Protein AF-A0A940TUL7-F1 (afdb_monomer_lite)

Foldseek 3Di:
DDDDDDPPPDPVVVVVVVVVVVVVVVVVVVVVVVVVVPPPPDPDDDDDPPPPPDPLVVVLVVVLVVLVVCVVVVVDDPVRSVVVNCVSVVD

Structure (mmCIF, N/CA/C/O backbone):
data_AF-A0A940TUL7-F1
#
_entry.id   AF-A0A940TUL7-F1
#
loop_
_atom_site.group_PDB
_atom_site.id
_atom_site.type_symbol
_atom_site.label_atom_id
_atom_site.label_alt_id
_atom_site.label_comp_id
_atom_site.label_asym_id
_atom_site.label_entity_id
_atom_site.label_seq_id
_atom_site.pdbx_PDB_ins_code
_atom_site.Cartn_x
_atom_site.Cartn_y
_atom_site.Cartn_z
_atom_site.occupancy
_atom_site.B_iso_or_equiv
_atom_site.auth_seq_id
_atom_site.auth_comp_id
_atom_site.auth_asym_id
_atom_site.auth_atom_id
_atom_site.pdbx_PDB_model_num
ATOM 1 N N . MET A 1 1 ? 64.287 -18.435 13.295 1.00 47.41 1 MET A N 1
ATOM 2 C CA . MET A 1 1 ? 63.933 -17.269 12.455 1.00 47.41 1 MET A CA 1
ATOM 3 C C . MET A 1 1 ? 63.572 -17.762 11.054 1.00 47.41 1 MET A C 1
ATOM 5 O O . MET A 1 1 ? 64.458 -17.875 10.217 1.00 47.41 1 MET A O 1
ATOM 9 N N . ALA A 1 2 ? 62.311 -18.129 10.807 1.00 43.56 2 ALA A N 1
ATOM 10 C CA . ALA A 1 2 ? 61.834 -18.523 9.477 1.00 43.56 2 ALA A CA 1
ATOM 11 C C . ALA A 1 2 ? 60.934 -17.411 8.924 1.00 43.56 2 ALA A C 1
ATOM 13 O O . ALA A 1 2 ? 60.039 -16.927 9.611 1.00 43.56 2 ALA A O 1
ATOM 14 N N . ARG A 1 3 ? 61.252 -16.959 7.709 1.00 54.34 3 ARG A N 1
ATOM 15 C CA . ARG A 1 3 ? 60.648 -15.812 7.026 1.00 54.34 3 ARG A CA 1
ATOM 16 C C . ARG A 1 3 ? 59.287 -16.206 6.445 1.00 54.34 3 ARG A C 1
ATOM 18 O O . ARG A 1 3 ? 59.229 -17.021 5.530 1.00 54.34 3 ARG A O 1
ATOM 25 N N . THR A 1 4 ? 58.210 -15.600 6.934 1.00 61.56 4 THR A N 1
ATOM 26 C CA . THR A 1 4 ? 56.882 -15.626 6.304 1.00 61.56 4 THR A CA 1
ATOM 27 C C . THR A 1 4 ? 56.880 -14.686 5.100 1.00 61.56 4 THR A C 1
ATOM 29 O O . THR A 1 4 ? 56.793 -13.468 5.252 1.00 61.56 4 THR A O 1
ATOM 32 N N . ALA A 1 5 ? 57.032 -15.248 3.900 1.00 61.19 5 ALA A N 1
ATOM 33 C CA . ALA A 1 5 ? 56.904 -14.510 2.650 1.00 61.19 5 ALA A CA 1
ATOM 34 C C . ALA A 1 5 ? 55.427 -14.190 2.369 1.00 61.19 5 ALA A C 1
ATOM 36 O O . ALA A 1 5 ? 54.545 -15.038 2.498 1.00 61.19 5 ALA A O 1
ATOM 37 N N . ALA A 1 6 ? 55.184 -12.929 2.023 1.00 60.09 6 ALA A N 1
ATOM 38 C CA . ALA A 1 6 ? 53.881 -12.311 1.867 1.00 60.09 6 ALA A CA 1
ATOM 39 C C . ALA A 1 6 ? 53.031 -12.940 0.747 1.00 60.09 6 ALA A C 1
ATOM 41 O O . ALA A 1 6 ? 53.423 -12.954 -0.417 1.00 60.09 6 ALA A O 1
ATOM 42 N N . VAL A 1 7 ? 51.811 -13.354 1.098 1.00 53.25 7 VAL A N 1
ATOM 43 C CA . VAL A 1 7 ? 50.726 -13.731 0.174 1.00 53.25 7 VAL A CA 1
ATOM 44 C C . VAL A 1 7 ? 49.594 -12.704 0.310 1.00 53.25 7 VAL A C 1
ATOM 46 O O . VAL A 1 7 ? 48.508 -13.007 0.787 1.00 53.25 7 VAL A O 1
ATOM 49 N N . VAL A 1 8 ? 49.864 -11.440 -0.033 1.00 58.41 8 VAL A N 1
ATOM 50 C CA . VAL A 1 8 ? 48.895 -10.325 0.139 1.00 58.41 8 VAL A CA 1
ATOM 51 C C . VAL A 1 8 ? 48.589 -9.596 -1.187 1.00 58.41 8 VAL A C 1
ATOM 53 O O . VAL A 1 8 ? 47.882 -8.598 -1.215 1.00 58.41 8 VAL A O 1
ATOM 56 N N . GLY A 1 9 ? 49.070 -10.100 -2.330 1.00 55.62 9 GLY A N 1
ATOM 57 C CA . GLY A 1 9 ? 48.963 -9.381 -3.612 1.00 55.62 9 GLY A CA 1
ATOM 58 C C . GLY A 1 9 ? 47.793 -9.755 -4.533 1.00 55.62 9 GLY A C 1
ATOM 59 O O . GLY A 1 9 ? 47.394 -8.949 -5.370 1.00 55.62 9 GLY A O 1
ATOM 60 N N . THR A 1 10 ? 47.226 -10.959 -4.436 1.00 59.28 10 THR A N 1
ATOM 61 C CA . THR A 1 10 ? 46.399 -11.504 -5.535 1.00 59.28 10 THR A CA 1
ATOM 62 C C . THR A 1 10 ? 44.909 -11.167 -5.447 1.00 59.28 10 THR A C 1
ATOM 64 O O . THR A 1 10 ? 44.215 -11.220 -6.459 1.00 59.28 10 THR A O 1
ATOM 67 N N . ALA A 1 11 ? 44.403 -10.749 -4.282 1.00 56.84 11 ALA A N 1
ATOM 68 C CA . ALA A 1 11 ? 42.986 -10.406 -4.118 1.00 56.84 11 ALA A CA 1
ATOM 69 C C . ALA A 1 11 ? 42.612 -9.037 -4.730 1.00 56.84 11 ALA A C 1
ATOM 71 O O . ALA A 1 11 ? 41.478 -8.840 -5.171 1.00 56.84 11 ALA A O 1
ATOM 72 N N . THR A 1 12 ? 43.555 -8.092 -4.794 1.00 59.78 12 THR A N 1
ATOM 73 C CA . THR A 1 12 ? 43.305 -6.729 -5.301 1.00 59.78 12 THR A CA 1
ATOM 74 C C . THR A 1 12 ? 43.357 -6.660 -6.830 1.00 59.78 12 THR A C 1
ATOM 76 O O . THR A 1 12 ? 42.574 -5.932 -7.442 1.00 59.78 12 THR A O 1
ATOM 79 N N . ALA A 1 13 ? 44.209 -7.471 -7.469 1.00 58.97 13 ALA A N 1
ATOM 80 C CA . ALA A 1 13 ? 44.343 -7.512 -8.928 1.00 58.97 13 ALA A CA 1
ATOM 81 C C . ALA A 1 13 ? 43.044 -7.969 -9.623 1.00 58.97 13 ALA A C 1
ATOM 83 O O . ALA A 1 13 ? 42.605 -7.353 -10.596 1.00 58.97 13 ALA A O 1
ATOM 84 N N . THR A 1 14 ? 42.372 -8.988 -9.081 1.00 59.69 14 THR A N 1
ATOM 85 C CA . THR A 1 14 ? 41.128 -9.521 -9.658 1.00 59.69 14 THR A CA 1
ATOM 86 C C . THR A 1 14 ? 39.949 -8.565 -9.477 1.00 59.69 14 THR A C 1
ATOM 88 O O . THR A 1 14 ? 39.140 -8.409 -10.391 1.00 59.69 14 THR A O 1
ATOM 91 N N . ARG A 1 15 ? 39.866 -7.859 -8.339 1.00 62.22 15 ARG A N 1
ATOM 92 C CA . ARG A 1 15 ? 38.809 -6.858 -8.106 1.00 62.22 15 ARG A CA 1
ATOM 93 C C . ARG A 1 15 ? 38.912 -5.682 -9.075 1.00 62.22 15 ARG A C 1
ATOM 95 O O . ARG A 1 15 ? 37.897 -5.295 -9.644 1.00 62.22 15 ARG A O 1
ATOM 102 N N . ASN A 1 16 ? 40.118 -5.177 -9.342 1.00 74.50 16 ASN A N 1
ATOM 103 C CA . ASN A 1 16 ? 40.313 -4.116 -10.337 1.00 74.50 16 ASN A CA 1
ATOM 104 C C . ASN A 1 16 ? 39.982 -4.572 -11.767 1.00 74.50 16 ASN A C 1
ATOM 106 O O . ASN A 1 16 ? 39.390 -3.807 -12.528 1.00 74.50 16 ASN A O 1
ATOM 110 N N . ALA A 1 17 ? 40.310 -5.816 -12.127 1.00 72.38 17 ALA A N 1
ATOM 111 C CA . ALA A 1 17 ? 39.995 -6.364 -13.446 1.00 72.38 17 ALA A CA 1
ATOM 112 C C . ALA A 1 17 ? 38.479 -6.523 -13.671 1.00 72.38 17 ALA A C 1
ATOM 114 O O . ALA A 1 17 ? 37.969 -6.178 -14.737 1.00 72.38 17 ALA A O 1
ATOM 115 N N . VAL A 1 18 ? 37.744 -6.999 -12.660 1.00 79.94 18 VAL A N 1
ATOM 116 C CA . VAL A 1 18 ? 36.279 -7.127 -12.729 1.00 79.94 18 VAL A CA 1
ATOM 117 C C . VAL A 1 18 ? 35.608 -5.755 -12.765 1.00 79.94 18 VAL A C 1
ATOM 119 O O . VAL A 1 18 ? 34.698 -5.561 -13.567 1.00 79.94 18 VAL A O 1
ATOM 122 N N . ASN A 1 19 ? 36.088 -4.794 -11.971 1.00 84.12 19 ASN A N 1
ATOM 123 C CA . ASN A 1 19 ? 35.526 -3.444 -11.934 1.00 84.12 19 ASN A CA 1
ATOM 124 C C . ASN A 1 19 ? 35.678 -2.729 -13.291 1.00 84.12 19 ASN A C 1
ATOM 126 O O . ASN A 1 19 ? 34.718 -2.167 -13.811 1.00 84.12 19 ASN A O 1
ATOM 130 N N . ARG A 1 20 ? 36.852 -2.845 -13.933 1.00 82.44 20 ARG A N 1
ATOM 131 C CA . ARG A 1 20 ? 37.082 -2.306 -15.286 1.00 82.44 20 ARG A CA 1
ATOM 132 C C . ARG A 1 20 ? 36.183 -2.983 -16.327 1.00 82.44 20 ARG A C 1
ATOM 134 O O . ARG A 1 20 ? 35.539 -2.304 -17.114 1.00 82.44 20 ARG A O 1
ATOM 141 N N . ARG A 1 21 ? 36.039 -4.311 -16.260 1.00 83.44 21 ARG A N 1
ATOM 142 C CA . ARG A 1 21 ? 35.174 -5.064 -17.182 1.00 83.44 21 ARG A CA 1
ATOM 143 C C . ARG A 1 21 ? 33.684 -4.745 -17.015 1.00 83.44 21 ARG A C 1
ATOM 145 O O . ARG A 1 21 ? 32.941 -4.819 -17.988 1.00 83.44 21 ARG A O 1
ATOM 152 N N . GLN A 1 22 ? 33.231 -4.437 -15.800 1.00 82.81 22 GLN A N 1
ATOM 153 C CA . GLN A 1 22 ? 31.857 -3.990 -15.554 1.00 82.81 22 GLN A CA 1
ATOM 154 C C . GLN A 1 22 ? 31.631 -2.565 -16.073 1.00 82.81 22 GLN A C 1
ATOM 156 O O . GLN A 1 22 ? 30.616 -2.320 -16.719 1.00 82.81 22 GLN A O 1
ATOM 161 N N . ALA A 1 23 ? 32.595 -1.662 -15.870 1.00 83.69 23 ALA A N 1
ATOM 162 C CA . ALA A 1 23 ? 32.537 -0.310 -16.419 1.00 83.69 23 ALA A CA 1
ATOM 163 C C . ALA A 1 23 ? 32.461 -0.320 -17.958 1.00 83.69 23 ALA A C 1
ATOM 165 O O . ALA A 1 23 ? 31.567 0.308 -18.520 1.00 83.69 23 ALA A O 1
ATOM 166 N N . ASP A 1 24 ? 33.308 -1.105 -18.633 1.00 84.31 24 ASP A N 1
ATOM 167 C CA . ASP A 1 24 ? 33.309 -1.210 -20.101 1.00 84.31 24 ASP A CA 1
ATOM 168 C C . ASP A 1 24 ? 31.978 -1.760 -20.647 1.00 84.31 24 ASP A C 1
ATOM 170 O O . ASP A 1 24 ? 31.457 -1.266 -21.648 1.00 84.31 24 ASP A O 1
ATOM 174 N N . LYS A 1 25 ? 31.375 -2.744 -19.961 1.00 84.38 25 LYS A N 1
ATOM 175 C CA . LYS A 1 25 ? 30.049 -3.277 -20.320 1.00 84.38 25 LYS A CA 1
ATOM 176 C C . LYS A 1 25 ? 28.944 -2.231 -20.186 1.00 84.38 25 LYS A C 1
ATOM 178 O O . LYS A 1 25 ? 28.079 -2.166 -21.054 1.00 84.38 25 LYS A O 1
ATOM 183 N N . ASN A 1 26 ? 28.970 -1.420 -19.129 1.00 86.88 26 ASN A N 1
ATOM 184 C CA . ASN A 1 26 ? 27.974 -0.368 -18.926 1.00 86.88 26 ASN A CA 1
ATOM 185 C C . ASN A 1 26 ? 28.090 0.730 -19.989 1.00 86.88 26 ASN A C 1
ATOM 187 O O . ASN A 1 26 ? 27.072 1.174 -20.513 1.00 86.88 26 ASN A O 1
ATOM 191 N N . VAL A 1 27 ? 29.315 1.124 -20.352 1.00 85.88 27 VAL A N 1
ATOM 192 C CA . VAL A 1 27 ? 29.557 2.110 -21.417 1.00 85.88 27 VAL A CA 1
ATOM 193 C C . VAL A 1 27 ? 29.036 1.598 -22.763 1.00 85.88 27 VAL A C 1
ATOM 195 O O . VAL A 1 27 ? 28.332 2.327 -23.457 1.00 85.88 27 VAL A O 1
ATOM 198 N N . GLN A 1 28 ? 29.302 0.332 -23.101 1.00 82.44 28 GLN A N 1
ATOM 199 C CA . GLN A 1 28 ? 28.803 -0.289 -24.335 1.00 82.44 28 GLN A CA 1
ATOM 200 C C . GLN A 1 28 ? 27.276 -0.451 -24.350 1.00 82.44 28 GLN A C 1
ATOM 202 O O . GLN A 1 28 ? 26.636 -0.243 -25.380 1.00 82.44 28 GLN A O 1
ATOM 207 N N . ALA A 1 29 ? 26.671 -0.811 -23.214 1.00 80.75 29 ALA A N 1
ATOM 208 C CA . ALA A 1 29 ? 25.218 -0.909 -23.095 1.00 80.75 29 ALA A CA 1
ATOM 209 C C . ALA A 1 29 ? 24.550 0.461 -23.288 1.00 80.75 29 ALA A C 1
ATOM 211 O O . ALA A 1 29 ? 23.563 0.564 -24.015 1.00 80.75 29 ALA A O 1
ATOM 212 N N . TYR A 1 30 ? 25.124 1.515 -22.701 1.00 81.44 30 TYR A N 1
ATOM 213 C CA . TYR A 1 30 ? 24.631 2.881 -22.854 1.00 81.44 30 TYR A CA 1
ATOM 214 C C . TYR A 1 30 ? 24.763 3.386 -24.299 1.00 81.44 30 TYR A C 1
ATOM 216 O O . TYR A 1 30 ? 23.804 3.928 -24.846 1.00 81.44 30 TYR A O 1
ATOM 224 N N . SER A 1 31 ? 25.905 3.153 -24.959 1.00 78.12 31 SER A N 1
ATOM 225 C CA . SER A 1 31 ? 26.088 3.555 -26.360 1.00 78.12 31 SER A CA 1
ATOM 226 C C . SER A 1 31 ? 25.145 2.816 -27.313 1.00 78.12 31 SER A C 1
ATOM 228 O O . SER A 1 31 ? 24.598 3.426 -28.227 1.00 78.12 31 SER A O 1
ATOM 230 N N . ASN A 1 32 ? 24.904 1.520 -27.085 1.00 73.81 32 ASN A N 1
ATOM 231 C CA . ASN A 1 32 ? 23.960 0.745 -27.892 1.00 73.81 32 ASN A CA 1
ATOM 232 C C . ASN A 1 32 ? 22.509 1.191 -27.673 1.00 73.81 32 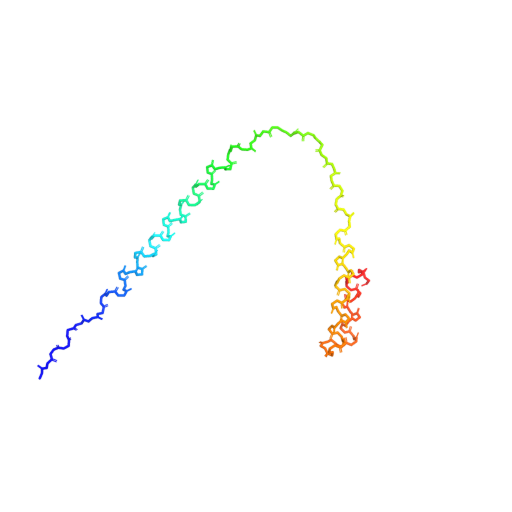ASN A C 1
ATOM 234 O O . ASN A 1 32 ? 21.744 1.235 -28.633 1.00 73.81 32 ASN A O 1
ATOM 238 N N . ALA A 1 33 ? 22.123 1.545 -26.444 1.00 68.25 33 ALA A N 1
ATOM 239 C CA . ALA A 1 33 ? 20.791 2.078 -26.166 1.00 68.25 33 ALA A CA 1
ATOM 240 C C . ALA A 1 33 ? 20.560 3.424 -26.872 1.00 68.25 33 ALA A C 1
ATOM 242 O O . ALA A 1 33 ? 19.506 3.628 -27.468 1.00 68.25 33 ALA A O 1
ATOM 243 N N . MET A 1 34 ? 21.563 4.308 -26.872 1.00 65.94 34 MET A N 1
ATOM 244 C CA . MET A 1 34 ? 21.471 5.604 -27.547 1.00 65.94 34 MET A CA 1
ATOM 245 C C . MET A 1 34 ? 21.410 5.460 -29.076 1.00 65.94 34 MET A C 1
ATOM 247 O O . MET A 1 34 ? 20.598 6.119 -29.713 1.00 65.94 34 MET A O 1
ATOM 251 N N . ALA A 1 35 ? 22.188 4.546 -29.668 1.00 60.97 35 ALA A N 1
ATOM 252 C CA . ALA A 1 35 ? 22.171 4.312 -31.115 1.00 60.97 35 ALA A CA 1
ATOM 253 C C . ALA A 1 35 ? 20.845 3.721 -31.641 1.00 60.97 35 ALA A C 1
ATOM 255 O O . ALA A 1 35 ? 20.518 3.911 -32.808 1.00 60.97 35 ALA A O 1
ATOM 256 N N . ASN A 1 36 ? 20.076 3.014 -30.805 1.00 57.47 36 ASN A N 1
ATOM 257 C CA . ASN A 1 36 ? 18.774 2.459 -31.199 1.00 57.47 36 ASN A CA 1
ATOM 258 C C . ASN A 1 36 ? 17.599 3.433 -30.983 1.00 57.47 36 ASN A C 1
ATOM 260 O O . ASN A 1 36 ? 16.511 3.176 -31.490 1.00 57.47 36 ASN A O 1
ATOM 264 N N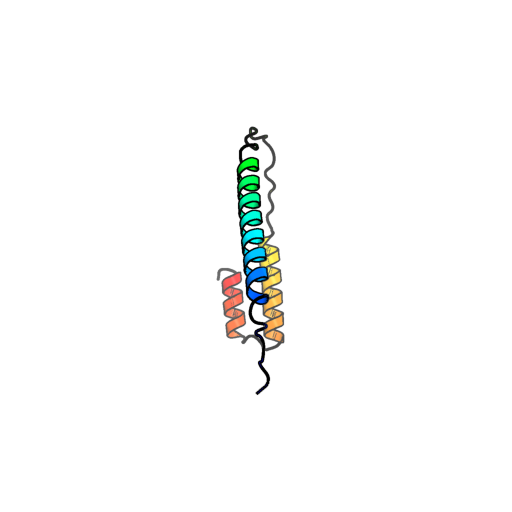 . ALA A 1 37 ? 17.793 4.544 -30.262 1.00 54.59 37 ALA A N 1
ATOM 265 C CA . ALA A 1 37 ? 16.724 5.507 -29.983 1.00 54.59 37 ALA A CA 1
ATOM 266 C C . ALA A 1 37 ? 16.410 6.447 -31.168 1.00 54.59 37 ALA A C 1
ATOM 268 O O . ALA A 1 37 ? 15.301 6.966 -31.244 1.00 54.59 37 ALA A O 1
ATOM 269 N N . ASP A 1 38 ? 17.340 6.631 -32.112 1.00 51.91 38 ASP A N 1
ATOM 270 C CA . ASP A 1 38 ? 17.182 7.556 -33.251 1.00 51.91 38 ASP A CA 1
ATOM 271 C C . ASP A 1 38 ? 16.541 6.928 -34.509 1.00 51.91 38 ASP A C 1
ATOM 273 O O . ASP A 1 38 ? 16.334 7.612 -35.509 1.00 51.91 38 ASP A O 1
ATOM 277 N N . VAL A 1 39 ? 16.193 5.633 -34.496 1.00 50.53 39 VAL A N 1
ATOM 278 C CA . VAL A 1 39 ? 15.701 4.919 -35.700 1.00 50.53 39 VAL A CA 1
ATOM 279 C C . VAL A 1 39 ? 14.184 4.697 -35.714 1.00 50.53 39 VAL A C 1
ATOM 281 O O . VAL A 1 39 ? 13.670 3.964 -36.556 1.00 50.53 39 VAL A O 1
ATOM 284 N N . GLN A 1 40 ? 13.439 5.321 -34.798 1.00 49.22 40 GLN A N 1
ATOM 285 C CA . GLN A 1 40 ? 12.003 5.073 -34.639 1.00 49.22 40 GLN A CA 1
ATOM 286 C C . GLN A 1 40 ? 11.173 6.364 -34.673 1.00 49.22 40 GLN A C 1
ATOM 288 O O . GLN A 1 40 ? 10.317 6.606 -33.830 1.00 49.22 40 GLN A O 1
ATOM 293 N N . GLN A 1 41 ? 11.403 7.189 -35.697 1.00 49.03 41 GLN A N 1
ATOM 294 C CA . GLN A 1 41 ? 10.420 8.161 -36.181 1.00 49.03 41 GLN A CA 1
ATOM 295 C C . GLN A 1 41 ? 9.887 7.693 -37.540 1.00 49.03 41 GLN A C 1
ATOM 297 O O . GLN A 1 41 ? 10.369 8.091 -38.597 1.00 49.03 41 GLN A O 1
ATOM 302 N N . ALA A 1 42 ? 8.878 6.824 -37.488 1.00 45.50 42 ALA A N 1
ATOM 303 C CA . ALA A 1 42 ? 7.966 6.563 -38.597 1.00 45.50 42 ALA A CA 1
ATOM 304 C C . ALA A 1 42 ? 6.575 7.141 -38.239 1.00 45.50 42 ALA A C 1
ATOM 306 O O . ALA A 1 42 ? 6.234 7.169 -37.054 1.00 45.50 42 ALA A O 1
ATOM 307 N N . PRO A 1 43 ? 5.804 7.668 -39.211 1.00 47.34 43 PRO A N 1
ATOM 308 C CA . PRO A 1 43 ? 4.629 8.515 -38.966 1.00 47.34 43 PRO A CA 1
ATOM 309 C C . PRO A 1 43 ? 3.468 7.762 -38.289 1.00 47.34 43 PRO A C 1
ATOM 311 O O . PRO A 1 43 ? 3.389 6.542 -38.411 1.00 47.34 43 PRO A O 1
ATOM 314 N N . PRO A 1 44 ? 2.551 8.469 -37.597 1.00 48.22 44 PRO A N 1
ATOM 315 C CA . PRO A 1 44 ? 1.496 7.846 -36.809 1.00 48.22 44 PRO A CA 1
ATOM 316 C C . PRO A 1 44 ? 0.447 7.212 -37.723 1.00 48.22 44 PRO A C 1
ATOM 318 O O . PRO A 1 44 ? -0.359 7.911 -38.343 1.00 48.22 44 PRO A O 1
ATOM 321 N N . GLU A 1 45 ? 0.440 5.883 -37.775 1.00 47.94 45 GLU A N 1
ATOM 322 C CA . GLU A 1 45 ? -0.725 5.153 -38.248 1.00 47.94 45 GLU A CA 1
ATOM 323 C C . GLU A 1 45 ? -1.834 5.269 -37.200 1.00 47.94 45 GLU A C 1
ATOM 325 O O . GLU A 1 45 ? -1.669 5.040 -36.002 1.00 47.94 45 GLU A O 1
ATOM 330 N N . GLN A 1 46 ? -2.956 5.756 -37.703 1.00 52.84 46 GLN A N 1
ATOM 331 C CA . GLN A 1 46 ? -4.240 5.882 -37.044 1.00 52.84 46 GLN A CA 1
ATOM 332 C C . GLN A 1 46 ? -4.750 4.491 -36.632 1.00 52.84 46 GLN A C 1
ATOM 334 O O . GLN A 1 46 ? -4.381 3.505 -37.258 1.00 52.84 46 GLN A O 1
ATOM 339 N N . MET A 1 47 ? -5.685 4.460 -35.673 1.00 45.25 47 MET A N 1
ATOM 340 C CA . MET A 1 47 ? -6.413 3.283 -35.151 1.00 45.25 47 MET A CA 1
ATOM 341 C C . MET A 1 47 ? -5.724 2.537 -33.999 1.00 45.25 47 MET A C 1
ATOM 343 O O . MET A 1 47 ? -4.901 1.660 -34.192 1.00 45.25 47 MET A O 1
ATOM 347 N N . GLU A 1 48 ? -6.092 2.864 -32.761 1.00 42.97 48 GLU A N 1
ATOM 348 C CA . GLU A 1 48 ? -7.201 2.201 -32.059 1.00 42.97 48 GLU A CA 1
ATOM 349 C C . GLU A 1 48 ? -7.258 2.721 -30.619 1.00 42.97 48 GLU A C 1
ATOM 351 O O . GLU A 1 48 ? -6.335 2.581 -29.818 1.00 42.97 48 GLU A O 1
ATOM 356 N N . VAL A 1 49 ? -8.385 3.341 -30.286 1.00 50.41 49 VAL A N 1
ATOM 357 C CA . VAL A 1 49 ? -8.813 3.590 -28.911 1.00 50.41 49 VAL A CA 1
ATOM 358 C C . VAL A 1 49 ? -9.084 2.223 -28.278 1.00 50.41 49 VAL A C 1
ATOM 360 O O . VAL A 1 49 ? -10.215 1.746 -28.267 1.00 50.41 49 VAL A O 1
ATOM 363 N N . MET A 1 50 ? -8.044 1.561 -27.766 1.00 44.59 50 MET A N 1
ATOM 364 C CA . MET A 1 50 ? -8.244 0.431 -26.868 1.00 44.59 50 MET A CA 1
ATOM 365 C C . MET A 1 50 ? -8.622 0.993 -25.501 1.00 44.59 50 MET A C 1
ATOM 367 O O . MET A 1 50 ? -7.783 1.305 -24.657 1.00 44.59 50 MET A O 1
ATOM 371 N N . ALA A 1 51 ? -9.928 1.160 -25.317 1.00 51.91 51 ALA A N 1
ATOM 372 C CA . ALA A 1 51 ? -10.547 1.305 -24.017 1.00 51.91 51 ALA A CA 1
ATOM 373 C C . ALA A 1 51 ? -10.211 0.066 -23.168 1.00 51.91 51 ALA A C 1
ATOM 375 O O . ALA A 1 51 ? -10.886 -0.955 -23.237 1.00 51.91 51 ALA A O 1
ATOM 376 N N . ALA A 1 52 ? -9.151 0.155 -22.367 1.00 49.31 52 ALA A N 1
ATOM 377 C CA . ALA A 1 52 ? -8.886 -0.760 -21.265 1.00 49.31 52 ALA A CA 1
ATOM 378 C C . ALA A 1 52 ? -9.308 -0.086 -19.951 1.00 49.31 52 ALA A C 1
ATOM 380 O O . ALA A 1 52 ? -8.486 0.369 -19.162 1.00 49.31 52 ALA A O 1
ATOM 381 N N . ALA A 1 53 ? -10.614 -0.005 -19.725 1.00 56.31 53 ALA A N 1
ATOM 382 C CA . ALA A 1 53 ? -11.197 0.175 -18.398 1.00 56.31 53 ALA A CA 1
ATOM 383 C C . ALA A 1 53 ? -12.162 -1.006 -18.219 1.00 56.31 53 ALA A C 1
ATOM 385 O O . ALA A 1 53 ? -13.083 -1.133 -19.026 1.00 56.31 53 ALA A O 1
ATOM 386 N N . PRO A 1 54 ? -11.869 -1.952 -17.300 1.00 51.69 54 PRO A N 1
ATOM 387 C CA . PRO A 1 54 ? -11.921 -1.689 -15.863 1.00 51.69 54 PRO A CA 1
ATOM 388 C C . PRO A 1 54 ? -10.806 -2.428 -15.093 1.00 51.69 54 PRO A C 1
ATOM 390 O O . PRO A 1 54 ? -11.058 -3.381 -14.361 1.00 51.69 54 PRO A O 1
ATOM 393 N N . ALA A 1 55 ? -9.542 -2.030 -15.251 1.00 54.72 55 ALA A N 1
ATOM 394 C CA . ALA A 1 55 ? -8.483 -2.599 -14.406 1.00 54.72 55 ALA A CA 1
ATOM 395 C C . ALA A 1 55 ? -8.568 -2.084 -12.956 1.00 54.72 55 ALA A C 1
ATOM 397 O O . ALA A 1 55 ? -8.184 -2.785 -12.027 1.00 54.72 55 ALA A O 1
ATOM 398 N N . GLN A 1 56 ? -9.102 -0.875 -12.756 1.00 57.81 56 GLN A N 1
ATOM 399 C CA . GLN A 1 56 ? -9.152 -0.238 -11.439 1.00 57.81 56 GLN A CA 1
ATOM 400 C C . GLN A 1 56 ? -10.240 -0.832 -10.536 1.00 57.81 56 GLN A C 1
ATOM 402 O O . GLN A 1 56 ? -9.978 -1.064 -9.362 1.00 57.81 56 GLN A O 1
ATOM 407 N N . ASP A 1 57 ? -11.416 -1.169 -11.072 1.00 60.22 57 ASP A N 1
ATOM 408 C CA . ASP A 1 57 ? -12.506 -1.733 -10.260 1.00 60.22 57 ASP A CA 1
ATOM 409 C C . ASP A 1 57 ? -12.174 -3.142 -9.743 1.00 60.22 57 ASP A C 1
ATOM 411 O O . ASP A 1 57 ? -12.439 -3.472 -8.586 1.00 60.22 57 ASP A O 1
ATOM 415 N N . VAL A 1 58 ? -11.530 -3.965 -10.579 1.00 62.38 58 VAL A N 1
ATOM 416 C CA . VAL A 1 58 ? -11.059 -5.306 -10.189 1.00 62.38 58 VAL A CA 1
ATOM 417 C C . VAL A 1 58 ? -9.952 -5.215 -9.133 1.00 62.38 58 VAL A C 1
ATOM 419 O O . VAL A 1 58 ? -9.905 -6.032 -8.209 1.00 62.38 58 VAL A O 1
ATOM 422 N N . ASP A 1 59 ? -9.085 -4.206 -9.231 1.00 82.88 59 ASP A N 1
ATOM 423 C CA . ASP A 1 59 ? -8.026 -3.959 -8.253 1.00 82.88 59 ASP A CA 1
ATOM 424 C C . ASP A 1 59 ? -8.606 -3.510 -6.898 1.00 82.88 59 ASP A C 1
ATOM 426 O O . ASP A 1 59 ? -8.235 -4.053 -5.858 1.00 82.88 59 ASP A O 1
ATOM 430 N N . VAL A 1 60 ? -9.612 -2.626 -6.891 1.00 86.94 60 VAL A N 1
ATOM 431 C CA . VAL A 1 60 ? -10.311 -2.213 -5.658 1.00 86.94 60 VAL A CA 1
ATOM 432 C C . VAL A 1 60 ? -10.960 -3.411 -4.958 1.00 86.94 60 VAL A C 1
ATOM 434 O O . VAL A 1 60 ? -10.789 -3.576 -3.748 1.00 86.94 60 VAL A O 1
ATOM 437 N N . ILE A 1 61 ? -11.654 -4.286 -5.693 1.00 89.56 61 ILE A N 1
ATOM 438 C CA . ILE A 1 61 ? -12.266 -5.498 -5.118 1.00 89.56 61 ILE A CA 1
ATOM 439 C C . ILE A 1 61 ? -11.190 -6.419 -4.520 1.00 89.56 61 ILE A C 1
ATOM 441 O O . ILE A 1 61 ? -11.306 -6.838 -3.368 1.00 89.56 61 ILE A O 1
ATOM 445 N N . SER A 1 62 ? -10.101 -6.658 -5.255 1.00 91.31 62 SER A N 1
ATOM 446 C CA . SER A 1 62 ? -8.983 -7.497 -4.798 1.00 91.31 62 SER A CA 1
ATOM 447 C C . SER A 1 62 ? -8.308 -6.938 -3.534 1.00 91.31 62 SER A C 1
ATOM 449 O O . S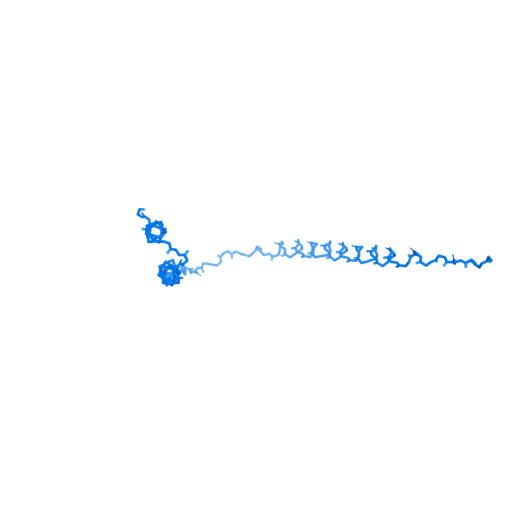ER A 1 62 ? -7.901 -7.684 -2.638 1.00 91.31 62 SER A O 1
ATOM 451 N N . GLN A 1 63 ? -8.198 -5.612 -3.425 1.00 90.50 63 GLN A N 1
ATOM 452 C CA . GLN A 1 63 ? -7.651 -4.941 -2.246 1.00 90.50 63 GLN A CA 1
ATOM 453 C C . GLN A 1 63 ? -8.586 -5.055 -1.034 1.00 90.50 63 GLN A C 1
ATOM 455 O O . GLN A 1 63 ? -8.110 -5.309 0.076 1.00 90.50 63 GLN A O 1
ATOM 460 N N . LEU A 1 64 ? -9.905 -4.951 -1.229 1.00 93.25 64 LEU A N 1
ATOM 461 C CA . LEU A 1 64 ? -10.894 -5.156 -0.164 1.00 93.25 64 LEU A CA 1
ATOM 462 C C . LEU A 1 64 ? -10.864 -6.589 0.388 1.00 93.25 64 LEU A C 1
ATOM 464 O O . LEU A 1 64 ? -10.928 -6.776 1.605 1.00 93.25 64 LEU A O 1
ATOM 468 N N . GLU A 1 65 ? -10.707 -7.594 -0.476 1.00 93.75 65 GLU A N 1
ATOM 469 C CA . GLU A 1 65 ? -10.551 -8.994 -0.062 1.00 93.75 65 GLU A CA 1
ATOM 470 C C . GLU A 1 65 ? -9.284 -9.203 0.777 1.00 93.75 65 GLU A C 1
ATOM 472 O O . GLU A 1 65 ? -9.333 -9.825 1.844 1.00 93.75 65 GLU A O 1
ATOM 477 N N . ARG A 1 66 ? -8.154 -8.621 0.351 1.00 93.69 66 ARG A N 1
ATOM 478 C CA . ARG A 1 66 ? -6.893 -8.675 1.106 1.00 93.69 66 ARG A CA 1
ATOM 479 C C . ARG A 1 66 ? -7.030 -8.031 2.486 1.00 93.69 66 ARG A C 1
ATOM 481 O O . ARG A 1 66 ? -6.571 -8.612 3.467 1.00 93.69 66 ARG A O 1
ATOM 488 N N . LEU A 1 67 ? -7.684 -6.872 2.583 1.00 95.06 67 LEU A N 1
ATOM 489 C CA . LEU A 1 67 ? -7.949 -6.215 3.867 1.00 95.06 67 LEU A CA 1
ATOM 490 C C . LEU A 1 67 ? -8.822 -7.080 4.788 1.00 95.06 67 LEU A C 1
ATOM 492 O O . LEU A 1 67 ? -8.546 -7.172 5.984 1.00 95.06 67 LEU A O 1
ATOM 496 N N . GLY A 1 68 ? -9.840 -7.752 4.240 1.00 95.06 68 GLY A N 1
ATOM 497 C CA . GLY A 1 68 ? -10.693 -8.673 4.995 1.00 95.06 68 GLY A CA 1
ATOM 498 C C . GLY A 1 68 ? -9.920 -9.872 5.547 1.00 95.06 68 GLY A C 1
ATOM 499 O O . GLY A 1 68 ? -10.076 -10.220 6.718 1.00 95.06 68 GLY A O 1
ATOM 500 N N . ALA A 1 69 ? -9.032 -10.457 4.738 1.00 96.00 69 ALA A N 1
ATOM 501 C CA . ALA A 1 69 ? -8.167 -11.555 5.163 1.00 96.00 69 ALA A CA 1
ATOM 502 C C . ALA A 1 69 ? -7.215 -11.136 6.295 1.00 96.00 69 ALA A C 1
ATOM 504 O O . ALA A 1 69 ? -7.069 -11.858 7.280 1.00 96.00 69 ALA A O 1
ATOM 505 N N . LEU A 1 70 ? -6.608 -9.951 6.195 1.00 95.25 70 LEU A N 1
ATOM 506 C CA . LEU A 1 70 ? -5.705 -9.437 7.225 1.00 95.25 70 LEU A CA 1
ATOM 507 C C . LEU A 1 70 ? -6.445 -9.100 8.538 1.00 95.25 70 LEU A C 1
ATOM 509 O O . LEU A 1 70 ? -5.930 -9.395 9.617 1.00 95.25 70 LEU A O 1
ATOM 513 N N . LYS A 1 71 ? -7.677 -8.571 8.469 1.00 95.25 71 LYS A N 1
ATOM 514 C CA . LYS A 1 71 ? -8.553 -8.404 9.646 1.00 95.25 71 LYS A CA 1
ATOM 515 C C . LYS A 1 71 ? -8.881 -9.755 10.291 1.00 95.25 71 LYS A C 1
ATOM 517 O O . LYS A 1 71 ? -8.789 -9.890 11.506 1.00 95.25 71 LYS A O 1
ATOM 522 N N . ALA A 1 72 ? -9.242 -10.765 9.495 1.00 94.19 72 ALA A N 1
ATOM 523 C CA . ALA A 1 72 ? -9.571 -12.103 9.997 1.00 94.19 72 ALA A CA 1
ATOM 524 C C . ALA A 1 72 ? -8.377 -12.795 10.677 1.00 94.19 72 ALA A C 1
ATOM 526 O O . ALA A 1 72 ? -8.561 -13.568 11.613 1.00 94.19 72 ALA A O 1
ATOM 527 N N . GLN A 1 73 ? -7.155 -12.484 10.239 1.00 94.56 73 GLN A N 1
ATOM 528 C CA . GLN A 1 73 ? -5.912 -12.927 10.876 1.00 94.56 73 GLN A CA 1
ATOM 529 C C . GLN A 1 73 ? -5.575 -12.146 12.160 1.00 94.56 73 GLN A C 1
ATOM 531 O O . GLN A 1 73 ? -4.602 -12.481 12.831 1.00 94.56 73 GLN A O 1
ATOM 536 N N . GLY A 1 74 ? -6.345 -11.107 12.501 1.00 93.38 74 GLY A N 1
ATOM 537 C CA . GLY A 1 74 ? -6.074 -10.223 13.636 1.00 93.38 74 GLY A CA 1
ATOM 538 C C . GLY A 1 74 ? -4.879 -9.290 13.421 1.00 93.38 74 GLY A C 1
ATOM 539 O O . GLY A 1 74 ? -4.382 -8.718 14.385 1.00 93.38 74 GLY A O 1
ATOM 540 N N . LEU A 1 75 ? -4.405 -9.144 12.177 1.00 94.50 75 LEU A N 1
ATOM 541 C CA . LEU A 1 75 ? -3.297 -8.249 11.819 1.00 94.50 75 LEU A CA 1
ATOM 542 C C . LEU A 1 75 ? -3.742 -6.793 11.664 1.00 94.50 75 LEU A C 1
ATOM 544 O O . LEU A 1 75 ? -2.905 -5.899 11.736 1.00 94.50 75 LEU A O 1
ATOM 548 N N . LEU A 1 76 ? -5.038 -6.563 11.434 1.00 94.44 76 LEU A N 1
ATOM 549 C CA . LEU A 1 76 ? -5.647 -5.238 11.495 1.00 94.44 76 LEU A CA 1
ATOM 550 C C . LEU A 1 76 ? -6.727 -5.200 12.559 1.00 94.44 76 LEU A C 1
ATOM 552 O O . LEU A 1 76 ? -7.544 -6.118 12.680 1.00 94.44 76 LEU A O 1
ATOM 556 N N . THR A 1 77 ? -6.779 -4.071 13.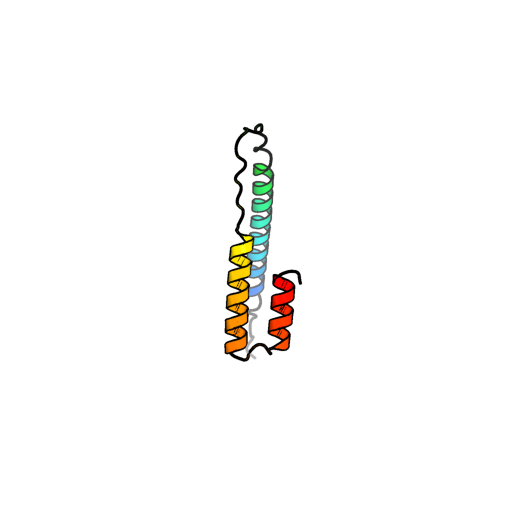249 1.00 93.94 77 THR A N 1
ATOM 557 C CA . THR A 1 77 ? -7.928 -3.698 14.064 1.00 93.94 77 THR A CA 1
ATOM 558 C C . THR A 1 77 ? -9.113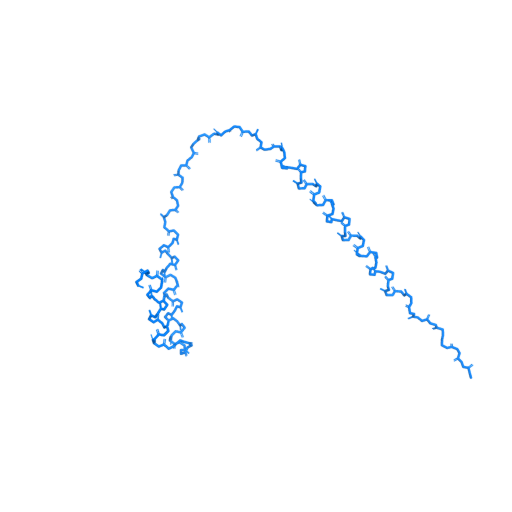 -3.284 13.186 1.00 93.94 77 THR A C 1
ATOM 560 O O . THR A 1 77 ?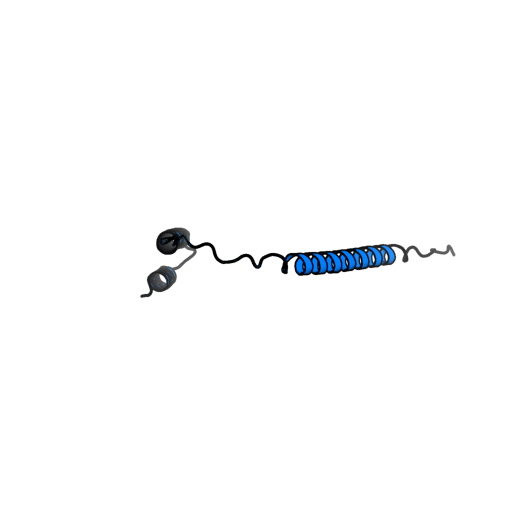 -8.993 -2.989 11.993 1.00 93.94 77 THR A O 1
ATOM 563 N N . GLU A 1 78 ? -10.304 -3.275 13.780 1.00 91.06 78 GLU A N 1
ATOM 564 C CA . GLU A 1 78 ? -11.539 -2.929 13.074 1.00 91.06 78 GLU A CA 1
ATOM 565 C C . GLU A 1 78 ? -11.555 -1.462 12.606 1.00 91.06 78 GLU A C 1
ATOM 567 O O . GLU A 1 78 ? -12.066 -1.161 11.526 1.00 91.06 78 GLU A O 1
ATOM 572 N N . GLU A 1 79 ? -10.908 -0.579 13.372 1.00 92.19 79 GLU A N 1
ATOM 573 C CA . GLU A 1 79 ? -10.707 0.835 13.047 1.00 92.19 79 GLU A CA 1
ATOM 574 C C . GLU A 1 79 ? -9.780 1.015 11.832 1.00 92.19 79 GLU A C 1
ATOM 576 O O . GLU A 1 79 ? -10.126 1.715 10.878 1.00 92.19 79 GLU A O 1
ATOM 581 N N . GLU A 1 80 ? -8.641 0.317 11.804 1.00 93.38 80 GLU A N 1
ATOM 582 C CA . GLU A 1 80 ? -7.684 0.384 10.689 1.00 93.38 80 GLU A CA 1
ATOM 583 C C . GLU A 1 80 ? -8.254 -0.196 9.391 1.00 93.38 80 GLU A C 1
ATOM 585 O O . GLU A 1 80 ? -7.979 0.313 8.299 1.00 93.38 80 GLU A O 1
ATOM 590 N N . PHE A 1 81 ? -9.064 -1.251 9.501 1.00 95.69 81 PHE A N 1
ATOM 591 C CA . PHE A 1 81 ? -9.785 -1.824 8.369 1.00 95.69 81 PHE A CA 1
ATOM 592 C C . PHE A 1 81 ? -10.790 -0.823 7.780 1.00 95.69 81 PHE A C 1
ATOM 594 O O . PHE A 1 81 ? -10.836 -0.640 6.560 1.00 95.69 81 PHE A O 1
ATOM 601 N N . ALA A 1 82 ? -11.575 -0.149 8.629 1.00 93.81 82 ALA A N 1
ATOM 602 C CA . ALA A 1 82 ? -12.559 0.838 8.190 1.00 93.81 82 ALA A CA 1
ATOM 603 C C . ALA A 1 82 ? -11.896 2.047 7.510 1.00 93.81 82 ALA A C 1
ATOM 605 O O . ALA A 1 82 ? -12.344 2.464 6.440 1.00 93.81 82 ALA A O 1
ATOM 606 N N . ALA A 1 83 ? -10.793 2.552 8.072 1.00 94.81 83 ALA A N 1
ATOM 607 C CA . ALA A 1 83 ? -10.035 3.663 7.500 1.00 94.81 83 ALA A CA 1
ATOM 608 C C . ALA A 1 83 ? -9.465 3.333 6.108 1.00 94.81 83 ALA A C 1
ATOM 610 O O . ALA A 1 83 ? -9.568 4.135 5.178 1.00 94.81 83 ALA A O 1
ATOM 611 N N . GLN A 1 84 ? -8.898 2.135 5.927 1.00 92.38 84 GLN A N 1
ATOM 612 C CA . GLN A 1 84 ? -8.358 1.710 4.629 1.00 92.38 84 GLN A CA 1
ATOM 613 C C . GLN A 1 84 ? -9.454 1.444 3.600 1.00 92.38 84 GLN A C 1
ATOM 615 O O . GLN A 1 84 ? -9.302 1.816 2.439 1.00 92.38 84 GLN A O 1
ATOM 620 N N . LYS A 1 85 ? -10.585 0.872 4.020 1.00 93.50 85 LYS A N 1
ATOM 621 C CA . LYS A 1 85 ? -11.752 0.706 3.153 1.00 93.50 85 LYS A CA 1
ATOM 622 C C . LYS A 1 85 ? -12.305 2.053 2.675 1.00 93.50 85 LYS A C 1
ATOM 624 O O . LYS A 1 85 ? -12.586 2.186 1.490 1.00 93.50 85 LYS A O 1
ATOM 629 N N . ALA A 1 86 ? -12.431 3.045 3.559 1.00 93.19 86 ALA A N 1
ATOM 630 C CA . ALA A 1 86 ? -12.868 4.391 3.181 1.00 93.19 86 ALA A CA 1
ATOM 631 C C . ALA A 1 86 ? -11.902 5.029 2.171 1.00 93.19 86 ALA A C 1
ATOM 633 O O . ALA A 1 86 ? -12.329 5.480 1.111 1.00 93.19 86 ALA A O 1
ATOM 634 N N . LYS A 1 87 ? -10.590 4.928 2.425 1.00 90.44 87 LYS A N 1
ATOM 635 C CA . LYS A 1 87 ? -9.546 5.413 1.512 1.00 90.44 87 LYS A CA 1
ATOM 636 C C . LYS A 1 87 ? -9.615 4.771 0.122 1.00 90.44 87 LYS A C 1
ATOM 638 O O . LYS A 1 87 ? -9.412 5.466 -0.868 1.00 90.44 87 LYS A O 1
ATOM 643 N N . LEU A 1 88 ? -9.892 3.468 0.044 1.00 89.00 88 LEU A N 1
ATOM 644 C CA . LEU A 1 88 ? -10.040 2.754 -1.230 1.00 89.00 88 LEU A CA 1
ATOM 645 C C . LEU A 1 88 ? -11.317 3.126 -1.985 1.00 89.00 88 LEU A C 1
ATOM 647 O O . LEU A 1 88 ? -11.320 3.109 -3.210 1.00 89.00 88 LEU A O 1
ATOM 651 N N . LEU A 1 89 ? -12.387 3.461 -1.265 1.00 89.06 89 LEU A N 1
ATOM 652 C CA . LEU A 1 89 ? -13.667 3.862 -1.850 1.00 89.06 89 LEU A CA 1
ATOM 653 C C . LEU A 1 89 ? -13.770 5.373 -2.115 1.00 89.06 89 LEU A C 1
ATOM 655 O O . LEU A 1 89 ? -14.770 5.817 -2.672 1.00 89.06 89 LEU A O 1
ATOM 659 N N . GLY A 1 90 ? -12.759 6.157 -1.729 1.00 86.44 90 GLY A N 1
ATOM 660 C CA . GLY A 1 90 ? -12.762 7.616 -1.864 1.00 86.44 90 GLY A CA 1
ATOM 661 C C . GLY A 1 90 ? -13.751 8.326 -0.932 1.00 86.44 90 GLY A C 1
ATOM 662 O O . GLY A 1 90 ? -14.253 9.388 -1.298 1.00 86.44 90 GLY A O 1
ATOM 663 N N . LEU A 1 91 ? -14.051 7.722 0.226 1.00 74.25 91 LEU A N 1
ATOM 664 C CA . LEU A 1 91 ? -14.971 8.231 1.253 1.00 74.25 91 LEU A CA 1
ATOM 665 C C . LEU A 1 91 ? -14.261 9.062 2.327 1.00 74.25 91 LEU A C 1
ATOM 667 O O . LEU A 1 91 ? -13.098 8.734 2.660 1.00 74.25 91 LEU A O 1
#

Radius of gyration: 29.41 Å; chains: 1; bounding box: 79×27×53 Å

pLDDT: mean 73.01, std 18.06, range [42.97, 96.0]

Secondary structure (DSSP, 8-state):
--------SHHHHHHHHHHHHHHHHHHHHHHHHHHHHTT---------------HHHHHHHHHHHHHHHHHHTTSS-HHHHHHHHHHHHT-

Sequence (91 aa):
MARTAAVVGTATATRNAVNRRQADKNVQAYSNAMANADVQQAPPEQMEVMAAAPAQDVDVISQLERLGALKAQGLLTEEEFAAQKAKLLGL